Protein AF-A0A4Q7ZJN3-F1 (afdb_monomer)

Radius of gyration: 18.91 Å; Cα contacts (8 Å, |Δi|>4): 118; chains: 1; bounding box: 36×67×43 Å

Structure (mmCIF, N/CA/C/O backbone):
data_AF-A0A4Q7ZJN3-F1
#
_entry.id   AF-A0A4Q7ZJN3-F1
#
loop_
_atom_sit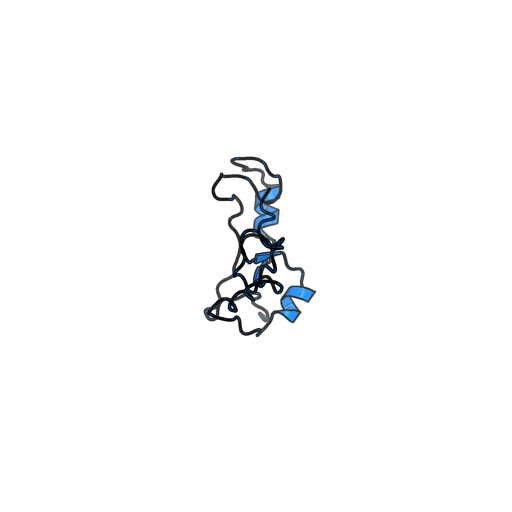e.group_PDB
_atom_site.id
_atom_site.type_symbol
_atom_site.label_atom_id
_atom_site.label_alt_id
_atom_site.label_comp_id
_atom_site.label_asym_id
_atom_site.label_entity_id
_atom_site.label_seq_id
_atom_site.pdbx_PDB_ins_code
_atom_site.Cartn_x
_atom_site.Cartn_y
_atom_site.Cartn_z
_atom_site.occupancy
_atom_site.B_iso_or_equiv
_atom_site.auth_seq_id
_atom_site.auth_comp_id
_atom_site.auth_asym_id
_atom_site.auth_atom_id
_atom_site.pdbx_PDB_model_num
ATOM 1 N N . MET A 1 1 ? -8.051 -25.829 1.580 1.00 35.41 1 MET A N 1
ATOM 2 C CA . MET A 1 1 ? -8.275 -24.978 0.396 1.00 35.41 1 MET A CA 1
ATOM 3 C C . MET A 1 1 ? -7.755 -23.585 0.753 1.00 35.41 1 MET A C 1
ATOM 5 O O . MET A 1 1 ? -8.495 -22.807 1.323 1.00 35.41 1 MET A O 1
ATOM 9 N N . TRP A 1 2 ? -6.448 -23.356 0.567 1.00 41.88 2 TRP A N 1
ATOM 10 C CA . TRP A 1 2 ? -5.690 -22.150 0.972 1.00 41.88 2 TRP A CA 1
ATOM 11 C C . TRP A 1 2 ? -4.809 -21.678 -0.196 1.00 41.88 2 TRP A C 1
ATOM 13 O O . TRP A 1 2 ? -3.605 -21.482 -0.059 1.00 41.88 2 TRP A O 1
ATOM 23 N N . LEU A 1 3 ? -5.391 -21.619 -1.390 1.00 43.41 3 LEU A N 1
ATOM 24 C CA . LEU A 1 3 ? -4.728 -20.974 -2.514 1.00 43.41 3 LEU A CA 1
ATOM 25 C C . LEU A 1 3 ? -4.802 -19.459 -2.277 1.00 43.41 3 LEU A C 1
ATOM 27 O O . LEU A 1 3 ? -5.821 -18.983 -1.783 1.00 43.41 3 LEU A O 1
ATOM 31 N N . ASP A 1 4 ? -3.739 -18.747 -2.657 1.00 40.28 4 ASP A N 1
ATOM 32 C CA . ASP A 1 4 ? -3.764 -17.317 -3.003 1.00 40.28 4 ASP A CA 1
ATOM 33 C C . ASP A 1 4 ? -3.282 -16.331 -1.932 1.00 40.28 4 ASP A C 1
ATOM 35 O O . ASP A 1 4 ? -3.980 -15.398 -1.543 1.00 40.28 4 ASP A O 1
ATOM 39 N N . ARG A 1 5 ? -2.019 -16.483 -1.513 1.00 46.62 5 ARG A N 1
ATOM 40 C CA . ARG A 1 5 ? -1.244 -15.350 -0.989 1.00 46.62 5 ARG A CA 1
ATOM 41 C C . ARG A 1 5 ? -0.934 -14.388 -2.130 1.00 46.62 5 ARG A C 1
ATOM 43 O O . ARG A 1 5 ? -0.459 -14.781 -3.193 1.00 46.62 5 ARG A O 1
ATOM 50 N N . ILE A 1 6 ? -1.265 -13.137 -1.899 1.00 46.22 6 ILE A N 1
ATOM 51 C CA . ILE A 1 6 ? -1.231 -12.038 -2.848 1.00 46.22 6 ILE A CA 1
ATOM 52 C C . ILE A 1 6 ? -0.128 -11.092 -2.375 1.00 46.22 6 ILE A C 1
ATOM 54 O O . ILE A 1 6 ? 0.011 -10.915 -1.171 1.00 46.22 6 ILE A O 1
ATOM 58 N N . SER A 1 7 ? 0.634 -10.543 -3.330 1.00 51.44 7 SER A N 1
ATOM 59 C CA . SER A 1 7 ? 1.738 -9.579 -3.148 1.00 51.44 7 SER A CA 1
ATOM 60 C C . SER A 1 7 ? 2.839 -9.980 -2.177 1.00 51.44 7 SER A C 1
ATOM 62 O O . SER A 1 7 ? 3.253 -9.218 -1.307 1.00 51.44 7 SER A O 1
ATOM 64 N N . THR A 1 8 ? 3.371 -11.176 -2.366 1.00 48.50 8 THR A N 1
ATOM 65 C CA . THR A 1 8 ? 4.547 -11.573 -1.619 1.00 48.50 8 THR A CA 1
ATOM 66 C C . THR A 1 8 ? 5.805 -11.078 -2.323 1.00 48.50 8 THR A C 1
ATOM 68 O O . THR A 1 8 ? 6.016 -11.390 -3.496 1.00 48.50 8 THR A O 1
ATOM 71 N N . ASP A 1 9 ? 6.666 -10.377 -1.582 1.00 55.34 9 ASP A N 1
ATOM 72 C CA . ASP A 1 9 ? 8.124 -10.520 -1.733 1.00 55.34 9 ASP A CA 1
ATOM 73 C C . ASP A 1 9 ? 8.465 -12.008 -2.023 1.00 55.34 9 ASP A C 1
ATOM 75 O O . ASP A 1 9 ? 7.690 -12.879 -1.601 1.00 55.34 9 ASP A O 1
ATOM 79 N N . PRO A 1 10 ? 9.546 -12.354 -2.749 1.00 57.34 10 PRO A N 1
ATOM 80 C CA . PRO A 1 10 ? 9.954 -13.752 -2.951 1.00 57.34 10 PRO A CA 1
ATOM 81 C C . PRO A 1 10 ? 9.825 -14.667 -1.707 1.00 57.34 10 PRO A C 1
ATOM 83 O O . PRO A 1 10 ? 9.545 -15.856 -1.874 1.00 57.34 10 PRO A O 1
ATOM 86 N N . ASP A 1 11 ? 9.910 -14.125 -0.488 1.00 57.97 11 ASP A N 1
ATOM 87 C CA . ASP A 1 11 ? 9.788 -14.835 0.792 1.00 57.97 11 ASP A CA 1
ATOM 88 C C . ASP A 1 11 ? 8.364 -14.986 1.370 1.00 57.97 11 ASP A C 1
ATOM 90 O O . ASP A 1 11 ? 8.182 -15.563 2.447 1.00 57.97 11 ASP A O 1
ATOM 94 N N . GLY A 1 12 ? 7.309 -14.512 0.704 1.00 63.22 12 GLY A N 1
ATOM 95 C CA . GLY A 1 12 ? 5.942 -14.712 1.204 1.00 63.22 12 GLY A CA 1
ATOM 96 C C . GLY A 1 12 ? 5.378 -13.573 2.068 1.00 63.22 12 GLY A C 1
ATOM 97 O O . GLY A 1 12 ? 4.329 -13.771 2.687 1.00 63.22 12 GLY A O 1
ATOM 98 N N . MET A 1 13 ? 6.050 -12.418 2.148 1.00 67.62 13 MET A N 1
ATOM 99 C CA . MET A 1 13 ? 5.653 -11.297 3.017 1.00 67.62 13 MET A CA 1
ATOM 100 C C . MET A 1 13 ? 4.602 -10.391 2.372 1.00 67.62 13 MET A C 1
ATOM 102 O O . MET A 1 13 ? 4.821 -9.887 1.276 1.00 67.62 13 MET A O 1
ATOM 106 N N . GLU A 1 14 ? 3.494 -10.136 3.075 1.00 79.44 14 GLU A N 1
ATOM 107 C CA . GLU A 1 14 ? 2.482 -9.157 2.658 1.00 79.44 14 GLU A CA 1
ATOM 108 C C . GLU A 1 14 ? 3.067 -7.738 2.721 1.00 79.44 14 GLU A C 1
ATOM 110 O O . GLU A 1 14 ? 3.426 -7.241 3.793 1.00 79.44 14 GLU A O 1
ATOM 115 N N . LEU A 1 15 ? 3.159 -7.078 1.568 1.00 88.12 15 LEU A N 1
ATOM 116 C CA . LEU A 1 15 ? 3.596 -5.688 1.486 1.00 88.12 15 LEU A CA 1
ATOM 117 C C . LEU A 1 15 ? 2.426 -4.759 1.783 1.00 88.12 15 LEU A C 1
ATOM 119 O O . LEU A 1 15 ? 1.382 -4.857 1.148 1.00 88.12 15 LEU A O 1
ATOM 123 N N . LYS A 1 16 ? 2.605 -3.826 2.720 1.00 91.25 16 LYS A N 1
ATOM 124 C CA . LYS A 1 16 ? 1.570 -2.862 3.098 1.00 91.25 16 LYS A CA 1
ATOM 125 C C . LYS A 1 16 ? 2.189 -1.558 3.586 1.00 91.25 16 LYS A C 1
ATOM 127 O O . LYS A 1 16 ? 3.095 -1.606 4.421 1.00 91.25 16 LYS A O 1
ATOM 132 N N . PRO A 1 17 ? 1.706 -0.387 3.136 1.00 91.69 17 PRO A N 1
ATOM 133 C CA . PRO A 1 17 ? 2.194 0.872 3.669 1.00 91.69 17 PRO A CA 1
ATOM 134 C C . PRO A 1 17 ? 1.791 1.013 5.138 1.00 91.69 17 PRO A C 1
ATOM 136 O O . PRO A 1 17 ? 0.752 0.503 5.580 1.00 91.69 17 PRO A O 1
ATOM 139 N N . LEU A 1 18 ? 2.586 1.762 5.902 1.00 93.56 18 LEU A N 1
ATOM 140 C CA . LEU A 1 18 ? 2.191 2.162 7.247 1.00 93.56 18 LEU A CA 1
ATOM 141 C C . LEU A 1 18 ? 0.859 2.920 7.181 1.00 93.56 18 LEU A C 1
ATOM 143 O O . LEU A 1 18 ? 0.697 3.854 6.398 1.00 93.56 18 LEU A O 1
ATOM 147 N N . ARG A 1 19 ? -0.097 2.547 8.041 1.00 96.00 19 ARG A N 1
ATOM 148 C CA . ARG A 1 19 ? -1.399 3.232 8.124 1.00 96.00 19 ARG A CA 1
ATOM 149 C C . ARG A 1 19 ? -1.246 4.724 8.414 1.00 96.00 19 ARG A C 1
ATOM 151 O O . ARG A 1 19 ? -2.053 5.535 7.959 1.00 96.00 19 ARG A O 1
ATOM 158 N N . LEU A 1 20 ? -0.263 5.054 9.249 1.00 97.31 20 LEU A N 1
ATOM 159 C CA . LEU A 1 20 ? 0.150 6.415 9.539 1.00 97.31 20 LEU A CA 1
ATOM 160 C C . LEU A 1 20 ? 1.472 6.660 8.815 1.00 97.31 20 LEU A C 1
ATOM 162 O O . LEU A 1 20 ? 2.413 5.891 9.002 1.00 97.31 20 LEU A O 1
ATOM 166 N N . ASN A 1 21 ? 1.555 7.722 8.018 1.00 94.31 21 ASN A N 1
ATOM 167 C CA . ASN A 1 21 ? 2.820 8.097 7.393 1.00 94.31 21 ASN A CA 1
ATOM 168 C C . ASN A 1 21 ? 3.843 8.569 8.447 1.00 94.31 21 ASN A C 1
ATOM 170 O O . ASN A 1 21 ? 3.534 8.684 9.636 1.00 94.31 21 ASN A O 1
ATOM 174 N N . PHE A 1 22 ? 5.060 8.907 8.018 1.00 95.19 22 PHE A N 1
ATOM 175 C CA . PHE A 1 22 ? 6.119 9.364 8.929 1.00 95.19 22 PHE A CA 1
ATOM 176 C C . PHE A 1 22 ? 5.733 10.602 9.761 1.00 95.19 22 PHE A C 1
ATOM 178 O O . PHE A 1 22 ? 6.193 10.755 10.890 1.00 95.19 22 PHE A O 1
ATOM 185 N N . ALA A 1 23 ? 4.820 11.441 9.262 1.00 96.94 23 ALA A N 1
ATOM 186 C CA . ALA A 1 23 ? 4.264 12.592 9.978 1.00 96.94 23 ALA A CA 1
ATOM 187 C C . ALA A 1 23 ? 3.045 12.250 10.865 1.00 96.94 23 ALA A C 1
ATOM 189 O O . ALA A 1 23 ? 2.353 13.152 11.348 1.00 96.94 23 ALA A O 1
ATOM 190 N N . GLN A 1 24 ? 2.781 10.962 11.093 1.00 97.69 24 GLN A N 1
ATOM 191 C CA . GLN A 1 24 ? 1.654 10.420 11.855 1.00 97.69 24 GLN A CA 1
ATOM 192 C C . GLN A 1 24 ? 0.275 10.719 11.248 1.00 97.69 24 GLN A C 1
ATOM 194 O O . GLN A 1 24 ? -0.730 10.670 11.958 1.00 97.69 24 GLN A O 1
ATOM 199 N N . VAL A 1 25 ? 0.199 11.023 9.950 1.00 97.69 25 VAL A N 1
ATOM 200 C CA . VAL A 1 25 ? -1.054 11.293 9.231 1.00 97.69 25 VAL A CA 1
ATOM 201 C C . VAL A 1 25 ? -1.646 9.991 8.705 1.00 97.69 25 VAL A C 1
ATOM 203 O O . VAL A 1 25 ? -0.954 9.200 8.069 1.00 97.69 25 VAL A O 1
ATOM 206 N N . CYS A 1 26 ? -2.931 9.764 8.968 1.00 97.88 26 CYS A N 1
ATOM 207 C CA . CYS A 1 26 ? -3.634 8.568 8.526 1.00 97.88 26 CYS A CA 1
ATOM 208 C C . CYS A 1 26 ? -3.895 8.572 7.025 1.00 97.88 26 CYS A C 1
ATOM 210 O O . CYS A 1 26 ? -4.493 9.515 6.513 1.00 97.88 26 CYS A O 1
ATOM 212 N N . LEU A 1 27 ? -3.549 7.465 6.370 1.00 95.69 27 LEU A N 1
ATOM 213 C CA . LEU A 1 27 ? -3.778 7.244 4.945 1.00 95.69 27 LEU A CA 1
ATOM 214 C C . LEU A 1 27 ? -5.249 7.410 4.530 1.00 95.69 27 LEU A C 1
ATOM 216 O O . LEU A 1 27 ? -5.535 7.916 3.455 1.00 95.69 27 LEU A O 1
ATOM 220 N N . TRP A 1 28 ? -6.177 7.007 5.400 1.00 95.88 28 TRP A N 1
ATOM 221 C CA . TRP A 1 28 ? -7.604 6.977 5.085 1.00 95.88 28 TRP A CA 1
ATOM 222 C C . TRP A 1 28 ? -8.313 8.306 5.304 1.00 95.88 28 TRP A C 1
ATOM 224 O O . TRP A 1 28 ? -9.054 8.769 4.446 1.00 95.88 28 TRP A O 1
ATOM 234 N N . CYS A 1 29 ? -8.119 8.913 6.477 1.00 97.62 29 CYS A N 1
ATOM 235 C CA . CYS A 1 29 ? -8.870 10.109 6.863 1.00 97.62 29 CYS A CA 1
ATOM 236 C C . CYS A 1 29 ? -8.038 11.395 6.878 1.00 97.62 29 CYS A C 1
ATOM 238 O O . CYS A 1 29 ? -8.568 12.449 7.215 1.00 97.62 29 CYS A O 1
ATOM 240 N N . GLY A 1 30 ? -6.731 11.327 6.612 1.00 97.25 30 GLY A N 1
ATOM 241 C CA . GLY A 1 30 ? -5.848 12.498 6.598 1.00 97.25 30 GLY A CA 1
ATOM 242 C C . GLY A 1 30 ? -5.603 13.155 7.964 1.00 97.25 30 GLY A C 1
ATOM 243 O O . GLY A 1 30 ? -4.936 14.184 8.042 1.00 97.25 30 GLY A O 1
ATOM 244 N N . ARG A 1 31 ? -6.105 12.587 9.069 1.00 98.38 31 ARG A N 1
ATOM 245 C CA . ARG A 1 31 ? -5.900 13.134 10.423 1.00 98.38 31 ARG A CA 1
ATOM 246 C C . ARG A 1 31 ? -4.614 12.614 11.060 1.00 98.38 31 ARG A C 1
ATOM 248 O O . ARG A 1 31 ? -4.262 11.445 10.891 1.00 98.38 31 ARG A O 1
ATOM 255 N N . ARG A 1 32 ? -3.946 13.466 11.845 1.00 98.25 32 ARG A N 1
ATOM 256 C CA . ARG A 1 32 ? -2.789 13.071 12.664 1.00 98.25 32 ARG A CA 1
ATOM 257 C C . ARG A 1 32 ? -3.212 12.193 13.847 1.00 98.25 32 ARG A C 1
ATOM 259 O O . ARG A 1 32 ? -4.293 12.390 14.395 1.00 98.25 32 ARG A O 1
ATOM 266 N N . TRP A 1 33 ? -2.361 11.236 14.225 1.00 97.56 33 TRP A N 1
ATOM 267 C CA . TRP A 1 33 ? -2.539 10.337 15.380 1.00 97.56 33 TRP A CA 1
ATOM 268 C C . TRP A 1 33 ? -3.884 9.592 15.392 1.00 97.56 33 TRP A C 1
ATOM 270 O O . TRP A 1 33 ? -4.465 9.333 16.443 1.00 97.56 33 TRP A O 1
ATOM 280 N N . CYS A 1 34 ? -4.420 9.261 14.214 1.00 98.25 34 CYS A N 1
ATOM 281 C CA . CYS A 1 34 ? -5.749 8.667 14.111 1.00 98.25 34 CYS A CA 1
ATOM 282 C C . CYS A 1 34 ? -5.812 7.291 14.792 1.00 98.25 34 CYS A C 1
ATOM 284 O O . CYS A 1 34 ? -5.148 6.349 14.349 1.00 98.25 34 CYS A O 1
ATOM 286 N N . GLY A 1 35 ? -6.679 7.162 15.798 1.00 97.44 35 GLY A N 1
ATOM 287 C CA . GLY A 1 35 ? -7.052 5.897 16.446 1.00 97.44 35 GLY A CA 1
ATOM 288 C C . GLY A 1 35 ? -8.455 5.395 16.085 1.00 97.44 35 GLY A C 1
ATOM 289 O O . GLY A 1 35 ? -8.950 4.482 16.733 1.00 97.44 35 GLY A O 1
ATOM 290 N N . ALA A 1 36 ? -9.112 6.006 15.094 1.00 98.25 36 ALA A N 1
ATOM 291 C CA . ALA A 1 36 ? -10.498 5.696 14.755 1.00 98.25 36 ALA A CA 1
ATOM 292 C C . ALA A 1 36 ? -10.657 4.226 1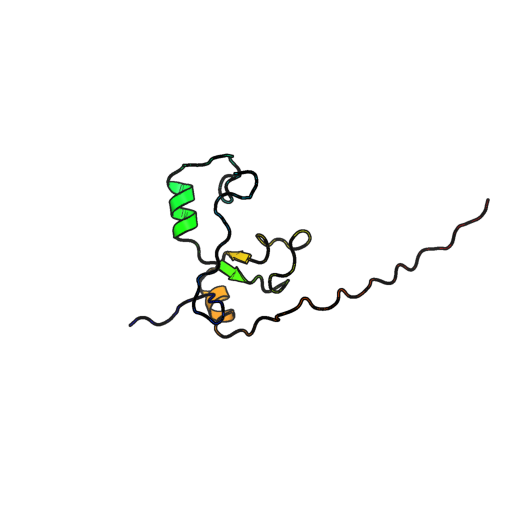4.288 1.00 98.25 36 ALA A C 1
ATOM 294 O O . ALA A 1 36 ? -9.919 3.817 13.377 1.00 98.25 36 ALA A O 1
ATOM 295 N N . PRO A 1 37 ? -11.575 3.434 14.885 1.00 98.38 37 PRO A N 1
ATOM 296 C CA . PRO A 1 37 ? -11.717 2.005 14.596 1.00 98.38 37 PRO A CA 1
ATOM 297 C C . PRO A 1 37 ? -11.944 1.692 13.116 1.00 98.38 37 PRO A C 1
ATOM 299 O O . PRO A 1 37 ? -11.386 0.728 12.598 1.00 98.38 37 PRO A O 1
ATOM 302 N N . GLU A 1 38 ? -12.694 2.532 12.408 1.00 98.12 38 GLU A N 1
ATOM 303 C CA . GLU A 1 38 ? -12.994 2.375 10.987 1.00 98.12 38 GLU A CA 1
ATOM 304 C C . GLU A 1 38 ? -11.740 2.464 10.107 1.00 98.12 38 GLU A C 1
ATOM 306 O O . GLU A 1 38 ? -11.576 1.676 9.181 1.00 98.12 38 GLU A O 1
ATOM 311 N N . CYS A 1 39 ? -10.794 3.350 10.436 1.00 98.06 39 CYS A N 1
ATOM 312 C CA . CYS A 1 39 ? -9.531 3.475 9.703 1.00 98.06 39 CYS A CA 1
ATOM 313 C C . CYS A 1 39 ? -8.579 2.310 10.003 1.00 98.06 39 CYS A C 1
ATOM 315 O O . CYS A 1 39 ? -7.776 1.928 9.151 1.00 98.06 39 CYS A O 1
ATOM 317 N N . VAL A 1 40 ? -8.631 1.767 11.224 1.00 97.69 40 VAL A N 1
ATOM 318 C CA . VAL A 1 40 ? -7.860 0.576 11.611 1.00 97.69 40 VAL A CA 1
ATOM 319 C C . VAL A 1 40 ? -8.395 -0.650 10.878 1.00 97.69 40 VAL A C 1
ATOM 321 O O . VAL A 1 40 ? -7.609 -1.382 10.2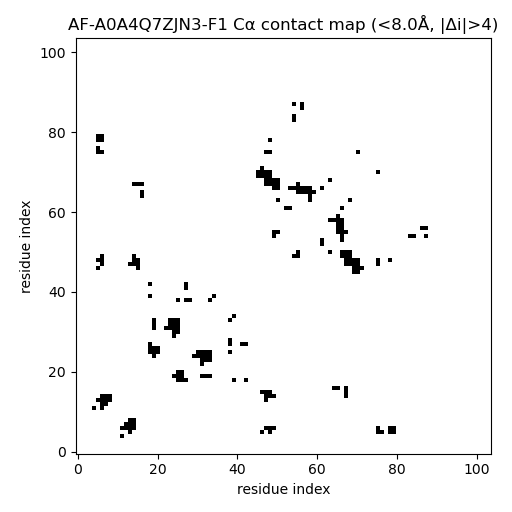85 1.00 97.69 40 VAL A O 1
ATOM 324 N N . ALA A 1 41 ? -9.716 -0.832 10.857 1.00 97.56 41 ALA A N 1
ATOM 325 C CA . ALA A 1 41 ? -10.369 -1.931 10.156 1.00 97.56 41 ALA A CA 1
ATOM 326 C C . ALA A 1 41 ? -10.159 -1.851 8.637 1.00 97.56 41 ALA A C 1
ATOM 328 O O . ALA A 1 41 ? -9.781 -2.849 8.030 1.00 97.56 41 ALA A O 1
ATOM 329 N N . ALA A 1 42 ? -10.325 -0.666 8.037 1.00 96.44 42 ALA A N 1
ATOM 330 C CA . ALA A 1 42 ? -10.072 -0.450 6.612 1.00 96.44 42 ALA A CA 1
ATOM 331 C C . ALA A 1 42 ? -8.621 -0.775 6.246 1.00 96.44 42 ALA A C 1
ATOM 333 O O . ALA A 1 42 ? -8.362 -1.496 5.286 1.00 96.44 42 ALA A O 1
ATOM 334 N N . HIS A 1 43 ? -7.658 -0.314 7.056 1.00 95.88 43 HIS A N 1
ATOM 335 C CA . HIS A 1 43 ? -6.263 -0.683 6.842 1.00 95.88 43 HIS A CA 1
ATOM 336 C C . HIS A 1 43 ? -6.087 -2.189 6.978 1.00 95.88 43 HIS A C 1
ATOM 338 O O . HIS A 1 43 ? -5.620 -2.787 6.026 1.00 95.88 43 HIS A O 1
ATOM 344 N N . ALA A 1 44 ? -6.533 -2.834 8.055 1.00 94.25 44 ALA A N 1
ATOM 345 C CA . ALA A 1 44 ? -6.389 -4.282 8.230 1.00 94.25 44 ALA A CA 1
ATOM 346 C C . ALA A 1 44 ? -6.960 -5.094 7.050 1.00 94.25 44 ALA A C 1
ATOM 348 O O . ALA A 1 44 ? -6.285 -6.000 6.573 1.00 94.25 44 ALA A O 1
ATOM 349 N N . ALA A 1 45 ?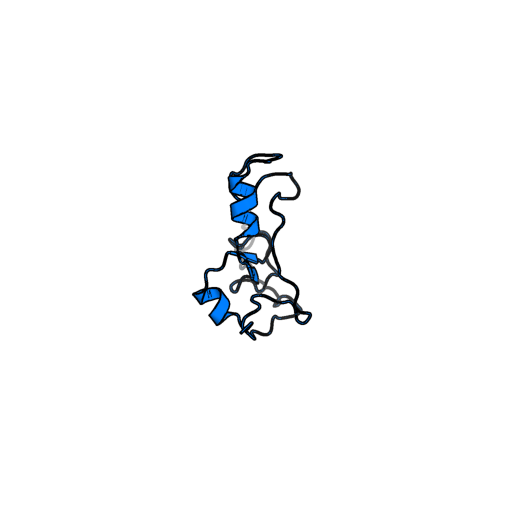 -8.133 -4.720 6.533 1.00 94.56 45 ALA A N 1
ATOM 350 C CA . ALA A 1 45 ? -8.799 -5.408 5.425 1.00 94.56 45 ALA A CA 1
ATOM 351 C C . ALA A 1 45 ? -8.195 -5.129 4.036 1.00 94.56 45 ALA A C 1
ATOM 353 O O . ALA A 1 45 ? -8.414 -5.909 3.113 1.00 94.56 45 ALA A O 1
ATOM 354 N N . SER A 1 46 ? -7.463 -4.025 3.868 1.00 94.81 46 SER A N 1
ATOM 355 C CA . SER A 1 46 ? -6.901 -3.647 2.566 1.00 94.81 46 SER A CA 1
ATOM 356 C C . SER A 1 46 ? -5.798 -4.599 2.097 1.00 94.81 46 SER A C 1
ATOM 358 O O . SER A 1 46 ? -4.939 -5.017 2.879 1.00 94.81 46 SER A O 1
ATOM 360 N N . THR A 1 47 ? -5.797 -4.893 0.800 1.00 93.94 47 THR A N 1
ATOM 361 C CA . THR A 1 47 ? -4.745 -5.649 0.113 1.00 93.94 47 THR A CA 1
ATOM 362 C C . THR A 1 47 ? -3.954 -4.701 -0.773 1.00 93.94 47 THR A C 1
ATOM 364 O O . THR A 1 47 ? -4.525 -3.819 -1.408 1.00 93.94 47 THR A O 1
ATOM 367 N N . TRP A 1 48 ? -2.640 -4.873 -0.823 1.00 94.69 48 TRP A N 1
ATOM 368 C CA . TRP A 1 48 ? -1.738 -3.969 -1.532 1.00 94.69 48 TRP A CA 1
ATOM 369 C C . TRP A 1 48 ? -0.831 -4.761 -2.457 1.00 94.69 48 TRP A C 1
ATOM 371 O O . TRP A 1 48 ? -0.536 -5.913 -2.176 1.00 94.69 48 TRP A O 1
ATOM 381 N N . VAL A 1 49 ? -0.392 -4.166 -3.560 1.00 93.50 49 VAL A N 1
ATOM 382 C CA . VAL A 1 49 ? 0.595 -4.746 -4.485 1.00 93.50 49 VAL A CA 1
ATOM 383 C C . VAL A 1 49 ? 1.660 -3.702 -4.807 1.00 93.50 49 VAL A C 1
ATOM 385 O O . VAL A 1 49 ? 1.424 -2.501 -4.642 1.00 93.50 49 VAL A O 1
ATOM 388 N N . VAL A 1 50 ? 2.815 -4.143 -5.310 1.00 93.69 50 VAL A N 1
ATOM 389 C CA . VAL A 1 50 ? 3.812 -3.224 -5.876 1.00 93.69 50 VAL A CA 1
ATOM 390 C C . VAL A 1 50 ? 3.210 -2.498 -7.073 1.00 93.69 50 VAL A C 1
ATOM 392 O O . VAL A 1 50 ? 2.578 -3.109 -7.938 1.00 93.69 50 VAL A O 1
ATOM 395 N N . CYS A 1 51 ? 3.367 -1.176 -7.092 1.00 94.31 51 CYS A N 1
ATOM 396 C CA . CYS A 1 51 ? 2.790 -0.312 -8.104 1.00 94.31 51 CYS A CA 1
ATOM 397 C C . CYS A 1 51 ? 3.270 -0.748 -9.495 1.00 94.31 51 CYS A C 1
ATOM 399 O O . CYS A 1 51 ? 4.471 -0.728 -9.762 1.00 94.31 51 CYS A O 1
ATOM 401 N N . PRO A 1 52 ? 2.364 -1.110 -10.417 1.00 92.56 52 PRO A N 1
ATOM 402 C CA . PRO A 1 52 ? 2.770 -1.562 -11.737 1.00 92.56 52 PRO A CA 1
ATOM 403 C C . PRO A 1 52 ? 3.318 -0.461 -12.635 1.00 92.56 52 PRO A C 1
ATOM 405 O O . PRO A 1 52 ? 3.971 -0.794 -13.614 1.00 92.56 52 PRO A O 1
ATOM 408 N N . ALA A 1 53 ? 3.080 0.809 -12.301 1.00 92.94 53 ALA A N 1
ATOM 409 C CA . ALA A 1 53 ? 3.560 1.939 -13.086 1.00 92.94 53 ALA A CA 1
ATOM 410 C C . ALA A 1 53 ? 5.028 2.288 -12.801 1.00 92.94 53 ALA A C 1
ATOM 412 O O . ALA A 1 53 ? 5.739 2.672 -13.720 1.00 92.94 53 ALA A O 1
ATOM 413 N N . CYS A 1 54 ? 5.478 2.163 -11.547 1.00 93.94 54 CYS A N 1
ATOM 414 C CA . CYS A 1 54 ? 6.836 2.548 -11.145 1.00 93.94 54 CYS A CA 1
ATOM 415 C C . CYS A 1 54 ? 7.676 1.400 -10.576 1.00 93.94 54 CYS A C 1
ATOM 417 O O . CYS A 1 54 ? 8.774 1.642 -10.083 1.00 93.94 54 CYS A O 1
ATOM 419 N N . ASP A 1 55 ? 7.148 0.173 -10.566 1.00 92.75 55 ASP A N 1
ATOM 420 C CA . ASP A 1 55 ? 7.801 -1.011 -9.990 1.00 92.75 55 ASP A CA 1
ATOM 421 C C . ASP A 1 55 ? 8.253 -0.847 -8.529 1.00 92.75 55 ASP A C 1
ATOM 423 O O . ASP A 1 55 ? 9.1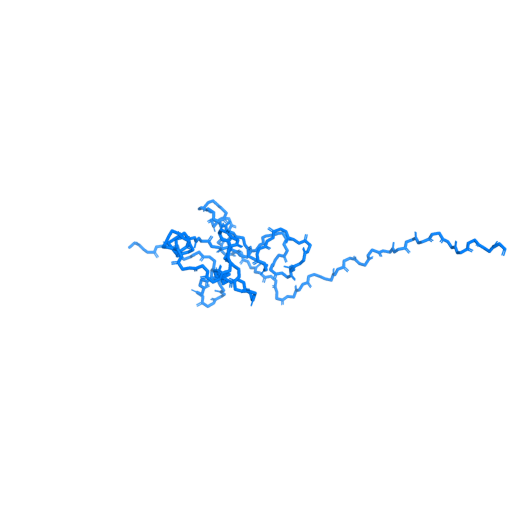20 -1.566 -8.044 1.00 92.75 55 ASP A O 1
ATOM 427 N N . GLY A 1 56 ? 7.641 0.087 -7.800 1.00 92.69 56 GLY A N 1
ATOM 428 C CA . GLY A 1 56 ? 7.993 0.368 -6.412 1.00 92.69 56 GLY A CA 1
ATOM 429 C C . GLY A 1 56 ? 9.147 1.356 -6.221 1.00 92.69 56 GLY A C 1
ATOM 430 O O . GLY A 1 56 ? 9.500 1.631 -5.079 1.00 92.69 56 GLY A O 1
ATOM 431 N N . PHE A 1 57 ? 9.719 1.907 -7.295 1.00 92.38 57 PHE A N 1
ATOM 432 C CA . PHE A 1 57 ? 10.901 2.775 -7.217 1.00 92.38 57 PHE A CA 1
ATOM 433 C C . PHE A 1 57 ? 10.594 4.269 -7.055 1.00 92.38 57 PHE A C 1
ATOM 435 O O . PHE A 1 57 ? 11.481 5.022 -6.661 1.00 92.38 57 PHE A O 1
ATOM 442 N N . GLU A 1 58 ? 9.364 4.706 -7.340 1.00 88.00 58 GLU A N 1
ATOM 443 C CA . GLU A 1 58 ? 8.996 6.128 -7.308 1.00 88.00 58 GLU A CA 1
ATOM 444 C C . GLU A 1 58 ? 8.321 6.532 -5.989 1.00 88.00 58 GLU A C 1
ATOM 446 O O . GLU A 1 58 ? 7.481 5.802 -5.453 1.00 88.00 58 GLU A O 1
ATOM 451 N N . MET A 1 59 ? 8.656 7.729 -5.500 1.00 81.88 59 MET A N 1
ATOM 452 C CA . MET A 1 59 ? 8.188 8.274 -4.219 1.00 81.88 59 MET A CA 1
ATOM 453 C C . MET A 1 59 ? 7.422 9.593 -4.357 1.00 81.88 59 MET A C 1
ATOM 455 O O . MET A 1 59 ? 6.665 9.936 -3.447 1.00 81.88 59 MET A O 1
ATOM 459 N N . ILE A 1 60 ? 7.634 10.345 -5.439 1.00 82.19 60 ILE A N 1
ATOM 46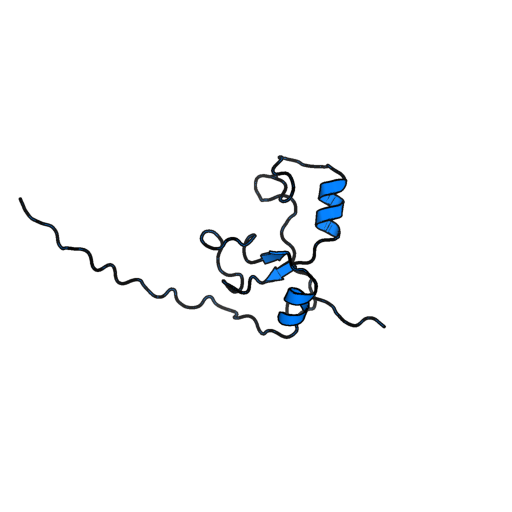0 C CA . ILE A 1 60 ? 7.133 11.715 -5.606 1.00 82.19 60 ILE A CA 1
ATOM 461 C C . ILE A 1 60 ? 6.196 11.801 -6.811 1.00 82.19 60 ILE A C 1
ATOM 463 O O . ILE A 1 60 ? 5.062 12.254 -6.666 1.00 82.19 60 ILE A O 1
ATOM 467 N N . ASP A 1 61 ? 6.637 11.330 -7.977 1.00 85.69 61 ASP A N 1
ATOM 468 C CA . ASP A 1 61 ? 5.946 11.606 -9.247 1.00 85.69 61 ASP A CA 1
ATOM 469 C C . ASP A 1 61 ? 4.887 10.555 -9.625 1.00 85.69 61 ASP A C 1
ATOM 471 O O . ASP A 1 61 ? 4.129 10.722 -10.582 1.00 85.69 61 ASP A O 1
ATOM 475 N N . CYS A 1 62 ? 4.782 9.473 -8.851 1.00 89.88 62 CYS A N 1
ATOM 476 C CA . CYS A 1 62 ? 3.780 8.429 -9.037 1.00 89.88 62 CYS A CA 1
ATOM 477 C C . CYS A 1 62 ? 2.671 8.546 -7.984 1.00 89.88 62 CYS A C 1
ATOM 479 O O . CYS A 1 62 ? 2.951 8.634 -6.791 1.00 89.88 62 CYS A O 1
ATOM 481 N N . LEU A 1 63 ? 1.402 8.442 -8.403 1.00 89.38 63 LEU A N 1
ATOM 482 C CA . LEU A 1 63 ? 0.211 8.481 -7.529 1.00 89.38 63 LEU A CA 1
ATOM 483 C C . LEU A 1 63 ? 0.025 7.209 -6.669 1.00 89.38 63 LEU A C 1
ATOM 485 O O . LEU A 1 63 ? -1.095 6.805 -6.356 1.00 89.38 63 LEU A O 1
ATOM 489 N N . CYS A 1 64 ? 1.121 6.549 -6.307 1.00 93.81 64 CYS A N 1
ATOM 490 C CA . CYS A 1 64 ? 1.151 5.387 -5.433 1.00 93.81 64 CYS A CA 1
ATOM 491 C C . CYS A 1 64 ? 1.573 5.785 -4.012 1.00 93.81 64 CYS A C 1
ATOM 493 O O . CYS A 1 64 ? 2.159 6.838 -3.778 1.00 93.81 64 CYS A O 1
ATOM 495 N N . ASN A 1 65 ? 1.296 4.924 -3.038 1.00 92.50 65 ASN A N 1
ATOM 496 C CA . ASN A 1 65 ? 1.723 5.122 -1.659 1.00 92.50 65 ASN A CA 1
ATOM 497 C C . ASN A 1 65 ? 3.121 4.544 -1.457 1.00 92.50 65 ASN A C 1
ATOM 499 O O . ASN A 1 65 ? 3.263 3.430 -0.954 1.00 92.50 65 ASN A O 1
ATOM 503 N N . GLY A 1 66 ? 4.138 5.300 -1.879 1.00 90.25 66 GLY A N 1
ATOM 504 C CA . GLY A 1 66 ? 5.547 4.924 -1.719 1.00 90.25 66 GLY A CA 1
ATOM 505 C C . GLY A 1 66 ? 5.860 3.582 -2.374 1.00 90.25 66 GLY A C 1
ATOM 506 O O . GLY A 1 66 ? 6.314 2.654 -1.711 1.00 90.25 66 GLY A O 1
ATOM 507 N N . GLY A 1 67 ? 5.509 3.451 -3.652 1.00 93.00 67 GLY A N 1
ATOM 508 C CA . GLY A 1 67 ? 5.713 2.231 -4.425 1.00 93.00 67 GLY A CA 1
ATOM 509 C C . GLY A 1 67 ? 4.610 1.175 -4.312 1.00 93.00 67 GLY A C 1
ATOM 510 O O . GLY A 1 67 ? 4.677 0.163 -5.007 1.00 93.00 67 GLY A O 1
ATOM 511 N N . LEU A 1 68 ? 3.570 1.393 -3.499 1.00 94.25 68 LEU A N 1
ATOM 512 C CA . LEU A 1 68 ? 2.462 0.448 -3.315 1.00 94.25 68 LEU A CA 1
ATOM 513 C C . LEU A 1 68 ? 1.121 1.035 -3.764 1.00 94.25 68 LEU A C 1
ATOM 515 O O . LEU A 1 68 ? 0.849 2.223 -3.588 1.00 94.25 68 LEU A O 1
ATOM 519 N N . VAL A 1 69 ? 0.243 0.193 -4.302 1.00 95.12 69 VAL A N 1
ATOM 520 C CA . VAL A 1 69 ? -1.149 0.555 -4.610 1.00 95.12 69 VAL A CA 1
ATOM 521 C C . VAL A 1 69 ? -2.105 -0.406 -3.924 1.00 95.12 69 VAL A C 1
ATOM 523 O O . VAL A 1 69 ? -1.831 -1.605 -3.840 1.00 95.12 69 VAL A O 1
ATOM 526 N N . GLU A 1 70 ? -3.221 0.122 -3.425 1.00 95.06 70 GLU A N 1
ATOM 527 C CA . GLU A 1 70 ? -4.297 -0.721 -2.920 1.00 95.06 70 GLU A CA 1
ATOM 528 C C . GLU A 1 70 ? -4.923 -1.461 -4.102 1.00 95.06 70 GLU A C 1
ATOM 530 O O . GLU A 1 70 ? -5.174 -0.881 -5.162 1.00 95.06 70 GLU A O 1
ATOM 535 N N . ALA A 1 71 ? -5.140 -2.759 -3.939 1.00 94.06 71 ALA A N 1
ATOM 536 C CA . ALA A 1 71 ? -5.528 -3.644 -5.015 1.00 94.06 71 ALA A CA 1
ATOM 537 C C . ALA A 1 71 ? -6.798 -4.413 -4.666 1.00 94.06 71 ALA A C 1
ATOM 539 O O . ALA A 1 71 ? -6.867 -5.135 -3.674 1.00 94.06 71 ALA A O 1
ATOM 540 N N . GLY A 1 72 ? -7.787 -4.319 -5.554 1.00 92.88 72 GLY A N 1
ATOM 541 C CA . GLY A 1 72 ? -8.889 -5.273 -5.593 1.00 92.88 72 GLY A CA 1
ATOM 542 C C . GLY A 1 72 ? -8.466 -6.618 -6.210 1.00 92.88 72 GLY A C 1
ATOM 543 O O . GLY A 1 72 ? -7.389 -6.717 -6.810 1.00 92.88 72 GLY A O 1
ATOM 544 N N . PRO A 1 73 ? -9.337 -7.644 -6.161 1.00 89.06 73 PRO A N 1
ATOM 545 C CA . PRO A 1 73 ? -9.010 -9.016 -6.573 1.00 89.06 73 PRO A CA 1
ATOM 546 C C . PRO A 1 73 ? -8.466 -9.160 -8.004 1.00 89.06 73 PRO A C 1
ATOM 548 O O . PRO A 1 73 ? -7.619 -10.011 -8.264 1.00 89.06 73 PRO A O 1
ATOM 551 N N . GLY A 1 74 ? -8.926 -8.323 -8.940 1.00 92.06 74 GLY A N 1
ATOM 552 C CA . GLY A 1 74 ? -8.473 -8.367 -10.333 1.00 92.06 74 GLY A CA 1
ATOM 553 C C . GLY A 1 74 ? -7.012 -7.944 -10.504 1.00 92.06 74 GLY A C 1
ATOM 554 O O . GLY A 1 74 ? -6.237 -8.653 -11.143 1.00 92.06 74 GLY A O 1
ATOM 555 N N . LEU A 1 75 ? -6.614 -6.823 -9.891 1.00 91.56 75 LEU A N 1
ATOM 556 C CA . LEU A 1 75 ? -5.228 -6.347 -9.957 1.00 91.56 75 LEU A CA 1
ATOM 557 C C . LEU A 1 75 ? -4.292 -7.318 -9.238 1.00 91.56 75 LEU A C 1
ATOM 559 O O . LEU A 1 75 ? -3.246 -7.690 -9.751 1.00 91.56 75 LEU A O 1
ATOM 563 N N . VAL A 1 76 ? -4.727 -7.790 -8.082 1.00 89.94 76 VAL A N 1
ATOM 564 C CA . VAL A 1 76 ? -4.104 -8.872 -7.335 1.00 89.94 76 VAL A CA 1
ATOM 565 C C . VAL A 1 76 ? -3.799 -10.099 -8.208 1.00 89.94 76 VAL A C 1
ATOM 567 O O . VAL A 1 76 ? -2.670 -10.590 -8.210 1.00 89.94 76 VAL A O 1
ATOM 570 N N . ALA A 1 77 ? -4.788 -10.593 -8.958 1.00 88.12 77 ALA A N 1
ATOM 571 C CA . ALA A 1 77 ? -4.616 -11.756 -9.819 1.00 88.12 77 ALA A CA 1
ATOM 572 C C . ALA A 1 77 ? -3.623 -11.465 -10.951 1.00 88.12 77 ALA A C 1
ATOM 574 O O . ALA A 1 77 ? -2.757 -12.291 -11.228 1.00 88.12 77 ALA A O 1
ATOM 575 N N . ALA A 1 78 ? -3.692 -10.268 -11.541 1.00 89.00 78 ALA A N 1
ATOM 576 C CA . ALA A 1 78 ? -2.775 -9.827 -12.591 1.00 89.00 78 ALA A CA 1
ATOM 577 C C . ALA A 1 78 ? -1.316 -9.688 -12.117 1.00 89.00 78 ALA A C 1
ATOM 579 O O . ALA A 1 78 ? -0.400 -9.765 -12.930 1.00 89.00 78 ALA A O 1
ATOM 580 N N . GLN A 1 79 ? -1.087 -9.480 -10.819 1.00 88.19 79 GLN A N 1
ATOM 581 C CA . GLN A 1 79 ? 0.254 -9.360 -10.237 1.00 88.19 79 GLN A CA 1
ATOM 582 C C . GLN A 1 79 ? 0.837 -10.699 -9.765 1.00 88.19 79 GLN A C 1
ATOM 584 O O . GLN A 1 79 ? 2.012 -10.768 -9.399 1.00 88.19 79 GLN A O 1
ATOM 589 N N . ARG A 1 80 ? 0.051 -11.780 -9.757 1.00 85.00 80 ARG A N 1
ATOM 590 C CA . ARG A 1 80 ? 0.518 -13.081 -9.275 1.00 85.00 80 ARG A CA 1
ATOM 591 C C . ARG A 1 80 ? 1.640 -13.622 -10.162 1.00 85.00 80 ARG A C 1
ATOM 593 O O . ARG A 1 80 ? 1.462 -13.793 -11.361 1.00 85.00 80 ARG A O 1
ATOM 600 N N . GLY A 1 81 ? 2.780 -13.942 -9.548 1.00 83.19 81 GLY A N 1
ATOM 601 C CA . GLY A 1 81 ? 3.944 -14.493 -10.250 1.00 83.19 81 GLY A CA 1
ATOM 602 C C . GLY A 1 81 ? 4.713 -13.473 -11.094 1.00 83.19 81 GLY A C 1
ATOM 603 O O . GLY A 1 81 ? 5.634 -13.860 -11.812 1.00 83.19 81 GLY A O 1
ATOM 604 N N . ARG A 1 82 ? 4.367 -12.181 -11.013 1.00 86.25 82 ARG A N 1
ATOM 605 C CA . ARG A 1 82 ? 5.165 -11.123 -11.629 1.00 86.25 82 ARG A CA 1
ATOM 606 C C . ARG A 1 82 ? 6.545 -11.083 -10.976 1.00 86.25 82 ARG A C 1
ATOM 608 O O . ARG A 1 82 ? 6.656 -11.017 -9.756 1.00 86.25 82 ARG A O 1
ATOM 615 N N . VAL A 1 83 ? 7.586 -11.070 -11.803 1.00 86.75 83 VAL A N 1
ATOM 616 C CA . VAL A 1 83 ? 8.960 -10.830 -11.355 1.00 86.75 83 VAL A CA 1
ATOM 617 C C . VAL A 1 83 ? 9.184 -9.323 -11.294 1.00 86.75 83 VAL A C 1
ATOM 619 O O . VAL A 1 83 ? 9.001 -8.635 -12.298 1.00 86.75 83 VAL A O 1
ATOM 622 N N . LEU A 1 84 ? 9.545 -8.816 -10.118 1.00 88.62 84 LEU A N 1
ATOM 623 C CA . LEU A 1 84 ? 9.850 -7.401 -9.923 1.00 88.62 84 LEU A CA 1
ATOM 624 C C . LEU A 1 84 ? 11.329 -7.123 -10.228 1.00 88.62 84 LEU A C 1
ATOM 626 O O . LEU A 1 84 ? 12.182 -7.954 -9.896 1.00 88.62 84 LEU A O 1
ATOM 630 N N . PRO A 1 85 ? 11.656 -5.975 -10.843 1.00 87.88 85 PRO A N 1
ATOM 631 C CA . PRO A 1 85 ? 13.043 -5.583 -11.028 1.00 87.88 85 PRO A CA 1
ATOM 632 C C . PRO A 1 85 ? 13.697 -5.246 -9.682 1.00 87.88 85 PRO A C 1
ATOM 634 O O . PRO A 1 85 ? 13.062 -4.715 -8.777 1.00 87.88 85 PRO A O 1
ATOM 637 N N . VAL A 1 86 ? 14.994 -5.543 -9.560 1.00 88.19 86 VAL A N 1
ATOM 638 C CA . VAL A 1 86 ? 15.789 -5.258 -8.346 1.00 88.19 86 VAL A CA 1
ATOM 639 C C . VAL A 1 86 ? 16.417 -3.863 -8.352 1.00 88.19 86 VAL A C 1
ATOM 641 O O . VAL A 1 86 ? 16.897 -3.385 -7.329 1.00 88.19 86 VAL A O 1
ATOM 644 N N . THR A 1 87 ? 16.413 -3.202 -9.506 1.00 88.00 87 THR A N 1
ATOM 645 C CA . THR A 1 87 ? 16.935 -1.850 -9.700 1.00 88.00 87 THR A CA 1
ATOM 646 C C . THR A 1 87 ? 15.963 -1.050 -10.546 1.00 88.00 87 THR A C 1
ATOM 648 O O . THR A 1 87 ? 15.390 -1.592 -11.493 1.00 88.00 87 THR A O 1
ATOM 651 N N . ALA A 1 88 ? 15.846 0.245 -10.251 1.00 84.19 88 ALA A N 1
ATOM 652 C CA . ALA A 1 88 ? 15.124 1.167 -11.111 1.00 84.19 88 ALA A CA 1
ATOM 653 C C . ALA A 1 88 ? 15.708 1.121 -12.528 1.00 84.19 88 ALA A C 1
ATOM 655 O O . ALA A 1 88 ? 16.929 1.021 -12.706 1.00 84.19 88 ALA A O 1
ATOM 656 N N . ALA A 1 89 ? 14.841 1.216 -13.536 1.00 76.44 89 ALA A N 1
ATOM 657 C CA . ALA A 1 89 ? 15.308 1.524 -14.876 1.00 76.44 89 ALA A CA 1
ATOM 658 C C . ALA A 1 89 ? 16.070 2.862 -14.823 1.00 76.44 89 ALA A C 1
ATOM 660 O O . ALA A 1 89 ? 15.653 3.764 -14.088 1.00 76.44 89 ALA A O 1
ATOM 661 N N . PRO A 1 90 ? 17.189 3.010 -15.552 1.00 70.88 90 PRO A N 1
ATOM 662 C CA . PRO A 1 90 ? 17.837 4.307 -15.657 1.00 70.88 90 PRO A CA 1
ATOM 663 C C . PRO A 1 90 ? 16.799 5.311 -16.158 1.00 70.88 90 PRO A C 1
ATOM 665 O O . PRO A 1 90 ? 16.138 5.056 -17.165 1.00 70.88 90 PRO A O 1
ATOM 668 N N . ALA A 1 91 ? 16.629 6.421 -15.433 1.00 62.72 91 ALA A N 1
ATOM 669 C CA . ALA A 1 91 ? 15.778 7.505 -15.896 1.00 62.72 91 ALA A CA 1
ATOM 670 C C . ALA A 1 91 ? 16.258 7.893 -17.298 1.00 62.72 91 ALA A C 1
ATOM 672 O O . ALA A 1 91 ? 17.447 8.172 -17.483 1.00 62.72 91 ALA A O 1
ATOM 673 N N . GLU A 1 92 ? 15.368 7.865 -18.291 1.00 57.84 92 GLU A N 1
ATOM 674 C CA . GLU A 1 92 ? 15.670 8.448 -19.592 1.00 57.84 92 GLU A CA 1
ATOM 675 C C . GLU A 1 92 ? 16.041 9.906 -19.325 1.00 57.84 92 GLU A C 1
ATOM 677 O O . GLU A 1 92 ? 15.211 10.704 -18.887 1.00 57.84 92 GLU A O 1
ATOM 682 N N . VAL A 1 93 ? 17.326 10.236 -19.477 1.00 53.91 93 VAL A N 1
ATOM 683 C CA . VAL A 1 93 ? 17.809 11.596 -19.268 1.00 53.91 93 VAL A CA 1
ATOM 684 C C . VAL A 1 93 ? 17.134 12.436 -20.336 1.00 53.91 93 VAL A C 1
ATOM 686 O O . VAL A 1 93 ? 17.533 12.400 -21.499 1.00 53.91 93 VAL A O 1
ATOM 689 N N . ALA A 1 94 ? 16.090 13.168 -19.948 1.00 54.59 94 ALA A N 1
ATOM 690 C CA . ALA A 1 94 ? 15.481 14.161 -20.805 1.00 54.59 94 ALA A CA 1
ATOM 691 C C . ALA A 1 94 ? 16.591 15.133 -21.208 1.00 54.59 94 ALA A C 1
ATOM 693 O O . ALA A 1 94 ? 17.104 15.897 -20.386 1.00 54.59 94 ALA A O 1
ATOM 694 N N . THR A 1 95 ? 17.019 15.069 -22.467 1.00 53.69 95 THR A N 1
ATOM 695 C CA . THR A 1 95 ? 17.927 16.057 -23.030 1.00 53.69 95 THR A CA 1
ATOM 696 C C . THR A 1 95 ? 17.211 17.395 -22.962 1.00 53.69 95 THR A C 1
ATOM 698 O O . THR A 1 95 ? 16.300 17.659 -23.747 1.00 53.69 95 THR A O 1
ATOM 701 N N . VAL A 1 96 ? 17.591 18.233 -21.999 1.00 58.78 96 VAL A N 1
ATOM 702 C CA . VAL A 1 96 ? 17.168 19.630 -21.955 1.00 58.78 96 VAL A CA 1
ATOM 703 C C . VAL A 1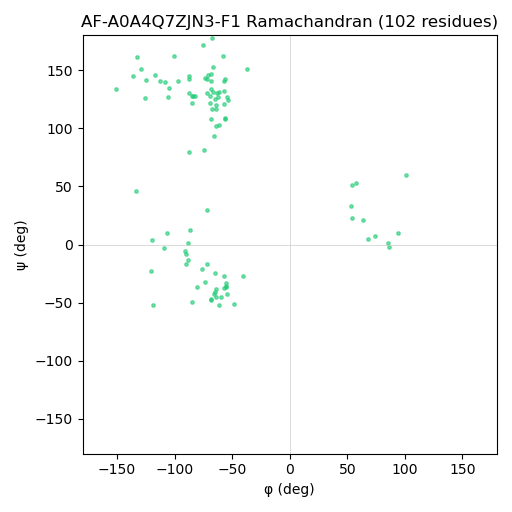 96 ? 17.795 20.314 -23.166 1.00 58.78 96 VAL A C 1
ATOM 705 O O . VAL A 1 96 ? 18.940 20.758 -23.133 1.00 58.78 96 VAL A O 1
ATOM 708 N N . SER A 1 97 ? 17.053 20.375 -24.267 1.00 60.03 97 SER A N 1
ATOM 709 C CA . SER A 1 97 ? 17.333 21.298 -25.362 1.00 60.03 97 SER A CA 1
ATOM 710 C C . SER A 1 97 ? 16.911 22.694 -24.906 1.00 60.03 97 SER A C 1
ATOM 712 O O . SER A 1 97 ? 15.799 23.139 -25.175 1.00 60.03 97 SER A O 1
ATOM 714 N N . GLY A 1 98 ? 17.766 23.366 -24.136 1.00 59.22 98 GLY A N 1
ATOM 715 C CA . GLY A 1 98 ? 17.566 24.780 -23.821 1.00 59.22 98 GLY A CA 1
ATOM 716 C C . GLY A 1 98 ? 17.850 25.654 -25.053 1.00 59.22 98 GLY A C 1
ATOM 717 O O . GLY A 1 98 ? 18.796 25.351 -25.787 1.00 59.22 98 GLY A O 1
ATOM 718 N N . PRO A 1 99 ? 17.094 26.740 -25.304 1.00 65.00 99 PRO A N 1
ATOM 719 C CA . PRO A 1 99 ? 17.582 27.809 -26.167 1.00 65.00 99 PRO A CA 1
ATOM 720 C C . PRO A 1 99 ? 18.762 28.492 -25.459 1.00 65.00 99 PRO A C 1
ATOM 722 O O . PRO A 1 99 ? 18.700 28.777 -24.263 1.00 65.00 99 PRO A O 1
ATOM 725 N N . GLY A 1 100 ? 19.871 28.672 -26.182 1.00 57.75 100 GLY A N 1
ATOM 726 C CA . GLY A 1 100 ? 21.092 29.283 -25.655 1.00 57.75 100 GLY A CA 1
ATOM 727 C C . GLY A 1 100 ? 20.862 30.701 -25.112 1.00 57.75 100 GLY A C 1
ATOM 728 O O .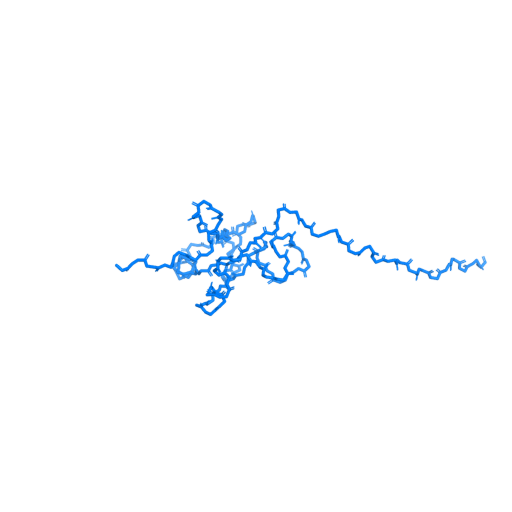 GLY A 1 100 ? 19.853 31.326 -25.436 1.00 57.75 100 GLY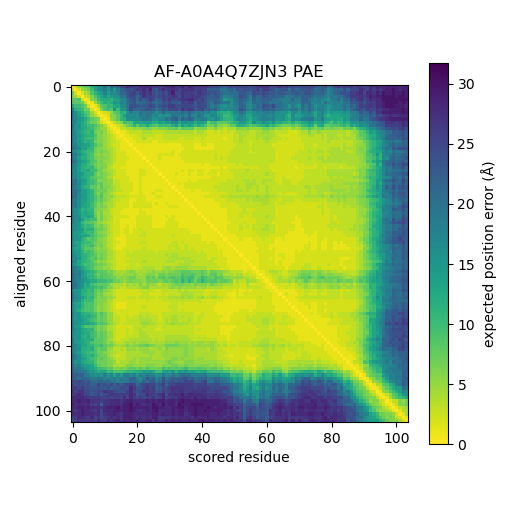 A O 1
ATOM 729 N N . PRO A 1 101 ? 21.781 31.223 -24.282 1.00 64.44 101 PRO A N 1
ATOM 730 C CA . PRO A 1 101 ? 21.630 32.555 -23.714 1.00 64.44 101 PRO A CA 1
ATOM 731 C C . PRO A 1 101 ? 21.661 33.611 -24.827 1.00 64.44 101 PRO A C 1
ATOM 733 O O . PRO A 1 101 ? 22.677 33.777 -25.502 1.00 64.44 101 PRO A O 1
ATOM 736 N N . GLU A 1 102 ? 20.553 34.334 -25.007 1.00 58.16 102 GLU A N 1
ATOM 737 C CA . GLU A 1 102 ? 20.536 35.594 -25.749 1.00 58.16 102 GLU A CA 1
ATOM 738 C C . GLU A 1 102 ? 21.319 36.633 -24.938 1.00 58.16 102 GLU A C 1
ATOM 740 O O . GLU A 1 102 ? 20.902 37.076 -23.868 1.00 58.16 102 GLU A O 1
ATOM 745 N N . THR A 1 103 ? 22.502 36.981 -25.435 1.00 67.25 103 THR A N 1
ATOM 746 C CA . THR A 1 103 ? 23.271 38.144 -24.991 1.00 67.25 103 THR A CA 1
ATOM 747 C C . THR A 1 103 ? 22.553 39.419 -25.425 1.00 67.25 103 THR A C 1
ATOM 749 O O . THR A 1 103 ? 22.353 39.617 -26.625 1.00 67.25 103 THR A O 1
ATOM 752 N N . ALA A 1 104 ? 22.212 40.272 -24.459 1.00 63.69 104 ALA A N 1
ATOM 753 C CA . ALA A 1 104 ? 21.864 41.676 -24.668 1.00 63.69 104 ALA A CA 1
ATOM 754 C C . ALA A 1 104 ? 23.054 42.569 -24.296 1.00 63.69 104 ALA A C 1
ATOM 756 O O . ALA A 1 104 ? 23.771 42.207 -23.332 1.00 63.69 104 ALA A O 1
#

Sequence (104 aa):
MWLDRISTDPDGMELKPLRLNFAQVCLWCGRRWCGAPECVAAHAASTWVVCPACDGFEMIDCLCNGGLVEAGPGLVAAQRGRVLPVTAAPAEVATVSGPGPETA

Secondary structure (DSSP, 8-state):
------SB-TT-PBP---SB-TTSBBTTT--BT---HHHHHHHHH--EEE-TTTTT--SSSSSSBTTEEE--HHHHHHHTTPPPPSSPPPP------PPPP---

Foldseek 3Di:
DDPDQFADDVVSDFDADDCAPPQQAGPPPRDHVDPDVVSVVCRVPWGKHFDPVFLQPDDPPDPAPNRIDTDDPVVRVVCPPDDGDPDGDPPPPPPPPDDDDDDD

Solvent-accessible surface area (backbone atoms only — not comparable to full-atom values): 6887 Å² total; per-residue (Å²): 142,83,85,78,89,59,44,48,53,100,86,66,46,75,51,71,73,67,61,45,43,98,84,34,31,22,77,82,79,67,39,64,75,65,78,54,67,68,58,52,51,52,53,70,72,57,44,35,33,69,23,85,89,53,70,40,69,41,70,78,92,45,102,43,60,68,13,28,33,82,40,58,74,67,58,43,57,72,50,62,88,63,82,77,74,95,63,75,74,80,75,79,76,75,78,79,83,67,83,75,86,83,84,129

Organism: NCBI:txid349313

pLDDT: mean 82.58, std 17.37, range [35.41, 98.38]

Mean predicted aligned error: 9.53 Å